Protein AF-A0A943PSU3-F1 (afdb_monomer)

Sequence (156 aa):
MKVTYNSSKNGYDVAYDESCTTSGSSSEIILQNKILGASNSNIVTTGEGLYSKTTSTGTTYYYKGAVENNYVKFADKVFRIVRINEDGTIRLITQDSVASQKFNSTSTTYNEMYYTNSEIKTAVENWYKTNITDKGFDGKVASGTIVQQMETEKVL

Mean predicted aligned error: 11.46 Å

Solvent-accessible surface area (backbone atoms only — not comparable to full-atom values): 10147 Å² total; per-residue (Å²): 118,61,91,66,89,54,90,88,67,91,60,89,72,88,61,90,50,95,81,79,88,67,93,87,69,67,79,77,57,55,60,57,48,62,67,35,32,78,94,48,66,48,58,47,94,69,87,61,36,34,33,75,53,74,58,99,85,38,49,31,35,38,64,39,72,92,61,84,87,44,68,48,79,55,79,93,37,69,27,37,58,51,34,35,43,58,87,66,52,71,46,70,47,60,87,69,82,62,60,92,65,57,60,48,98,67,75,91,50,77,69,47,72,37,60,94,62,22,66,30,42,64,45,43,51,51,43,44,39,64,48,32,48,77,67,69,42,54,93,79,49,81,91,67,72,99,64,77,83,81,72,78,85,76,82,127

pLDDT: mean 72.06, std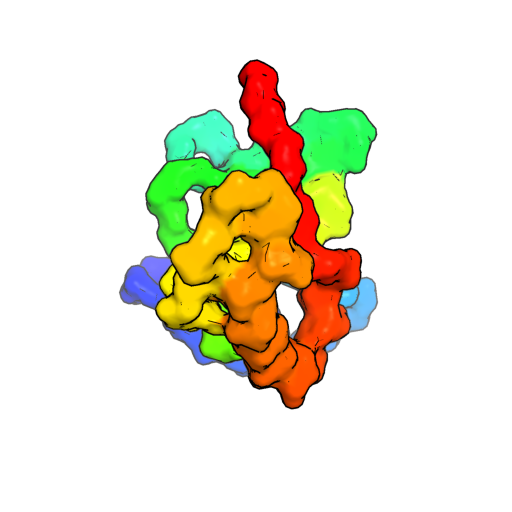 23.76, range [22.2, 97.19]

Structure (mmCIF, N/CA/C/O backbone):
data_AF-A0A943PSU3-F1
#
_entry.id   AF-A0A943PSU3-F1
#
loop_
_atom_site.group_PDB
_atom_site.id
_atom_site.type_symbol
_atom_site.label_atom_id
_atom_site.label_alt_id
_atom_site.label_comp_id
_atom_site.label_asym_id
_atom_site.label_entity_id
_atom_site.label_seq_id
_atom_site.pdbx_PDB_ins_code
_atom_site.Cartn_x
_atom_site.Cartn_y
_atom_site.Cartn_z
_atom_site.occupancy
_atom_site.B_iso_or_equiv
_atom_site.auth_seq_id
_atom_site.auth_comp_id
_atom_site.auth_asym_id
_atom_site.auth_atom_id
_atom_site.pdbx_PDB_model_num
ATOM 1 N N . MET A 1 1 ? -16.614 -5.943 -3.615 1.00 29.09 1 MET A N 1
ATOM 2 C CA . MET A 1 1 ? -15.591 -6.874 -3.077 1.00 29.09 1 MET A CA 1
ATOM 3 C C . MET A 1 1 ? -15.694 -6.948 -1.557 1.00 29.09 1 MET A C 1
ATOM 5 O O . MET A 1 1 ? -15.270 -6.022 -0.868 1.00 29.09 1 MET A O 1
ATOM 9 N N . LYS A 1 2 ? -16.268 -8.027 -1.008 1.00 22.20 2 LYS A N 1
ATOM 10 C CA . LYS A 1 2 ? -16.329 -8.246 0.442 1.00 22.20 2 LYS A CA 1
ATOM 11 C C . LYS A 1 2 ? -15.559 -9.524 0.810 1.00 22.20 2 LYS A C 1
ATOM 13 O O . LYS A 1 2 ? -16.078 -10.616 0.703 1.00 22.20 2 LYS A O 1
ATOM 18 N N . VAL A 1 3 ? -14.319 -9.360 1.277 1.00 28.83 3 VAL A N 1
ATOM 19 C CA . VAL A 1 3 ? -13.571 -10.387 2.029 1.00 28.83 3 VAL A CA 1
ATOM 20 C C . VAL A 1 3 ? -14.294 -10.678 3.351 1.00 28.83 3 VAL A C 1
ATOM 22 O O . VAL A 1 3 ? -14.550 -9.729 4.100 1.00 28.83 3 VAL A O 1
ATOM 25 N N . THR A 1 4 ? -14.615 -11.940 3.629 1.00 26.59 4 THR A N 1
ATOM 26 C CA . THR A 1 4 ? -15.180 -12.392 4.911 1.00 26.59 4 THR A CA 1
ATOM 27 C C . THR A 1 4 ? -14.200 -13.366 5.558 1.00 26.59 4 THR A C 1
ATOM 29 O O . THR A 1 4 ? -13.703 -14.271 4.895 1.00 26.59 4 THR A O 1
ATOM 32 N N . TYR A 1 5 ? -13.901 -13.158 6.841 1.00 31.33 5 TYR A N 1
ATOM 33 C CA . TYR A 1 5 ? -13.038 -14.028 7.640 1.00 31.33 5 TYR A CA 1
ATOM 34 C C . TYR A 1 5 ? -13.818 -15.268 8.090 1.00 31.33 5 TYR A C 1
ATOM 36 O O . TYR A 1 5 ? -14.899 -15.134 8.664 1.00 31.33 5 TYR A O 1
ATOM 44 N N . ASN A 1 6 ? -13.279 -16.463 7.837 1.00 34.19 6 ASN A N 1
ATOM 45 C CA . ASN A 1 6 ? -13.841 -17.715 8.333 1.00 34.19 6 ASN A CA 1
ATOM 46 C C . ASN A 1 6 ? -12.928 -18.286 9.428 1.00 34.19 6 ASN A C 1
ATOM 48 O O . ASN A 1 6 ? -11.878 -18.858 9.144 1.00 34.19 6 ASN A O 1
ATOM 52 N N . SER A 1 7 ? -13.347 -18.136 10.684 1.00 33.56 7 SER A N 1
ATOM 53 C CA . SER A 1 7 ? -12.604 -18.552 11.883 1.00 33.56 7 SER A CA 1
ATOM 54 C C . SER A 1 7 ? -12.427 -20.068 12.029 1.00 33.56 7 SER A C 1
ATOM 56 O O . SER A 1 7 ? -11.707 -20.509 12.917 1.00 33.56 7 SER A O 1
ATOM 58 N N . SER A 1 8 ? -13.072 -20.879 11.184 1.00 33.81 8 SER A N 1
ATOM 59 C CA . SER A 1 8 ? -13.144 -22.335 11.362 1.00 33.81 8 SER A CA 1
ATOM 60 C C . SER A 1 8 ? -12.072 -23.150 10.621 1.00 33.81 8 SER A C 1
ATOM 62 O O . SER A 1 8 ? -12.047 -24.369 10.785 1.00 33.81 8 SER A O 1
ATOM 64 N N . LYS A 1 9 ? -11.189 -22.532 9.813 1.00 33.41 9 LYS A N 1
ATOM 65 C CA . LYS A 1 9 ? -10.264 -23.281 8.928 1.00 33.41 9 LYS A CA 1
ATOM 66 C C . LYS A 1 9 ? -8.798 -22.828 8.863 1.00 33.41 9 LYS A C 1
ATOM 68 O O . LYS A 1 9 ? -8.056 -23.427 8.093 1.00 33.41 9 LYS A O 1
ATOM 73 N N . ASN A 1 10 ? -8.349 -21.833 9.636 1.00 32.75 10 ASN A N 1
ATOM 74 C CA . ASN A 1 10 ? -6.966 -21.314 9.554 1.00 32.75 10 ASN A CA 1
ATOM 75 C C . ASN A 1 10 ? -6.493 -21.060 8.095 1.00 32.75 10 ASN A C 1
ATOM 77 O O . ASN A 1 10 ? -5.390 -21.441 7.712 1.00 32.75 10 ASN A O 1
ATOM 81 N N . GLY A 1 11 ? -7.343 -20.441 7.262 1.00 31.36 11 GLY A N 1
ATOM 82 C CA . GLY A 1 11 ? -7.055 -20.130 5.854 1.00 31.36 11 GLY A CA 1
ATOM 83 C C . GLY A 1 11 ? -8.080 -19.167 5.233 1.00 31.36 11 GLY A C 1
ATOM 84 O O . GLY A 1 11 ? -9.196 -19.040 5.740 1.00 31.36 11 GLY A O 1
ATOM 85 N N . TYR A 1 12 ? -7.699 -18.464 4.158 1.00 31.42 12 TYR A N 1
ATOM 86 C CA . TYR A 1 12 ? -8.545 -17.490 3.446 1.00 31.42 12 TYR A CA 1
ATOM 87 C C . TYR A 1 12 ? -9.238 -18.130 2.222 1.00 31.42 12 TYR A C 1
ATOM 89 O O . TYR A 1 12 ? -8.555 -18.467 1.259 1.00 31.42 12 TYR A O 1
ATOM 97 N N . ASP A 1 13 ? -10.576 -18.226 2.213 1.00 27.56 13 ASP A N 1
ATOM 98 C CA . ASP A 1 13 ? -11.378 -18.496 1.001 1.00 27.56 13 ASP A CA 1
ATOM 99 C C . ASP A 1 13 ? -11.826 -17.166 0.349 1.00 27.56 13 ASP A C 1
ATOM 101 O O . ASP A 1 13 ? -12.208 -16.216 1.038 1.00 27.56 13 ASP A O 1
ATOM 105 N N . VAL A 1 14 ? -11.790 -17.076 -0.988 1.00 32.06 14 VAL A N 1
ATOM 106 C CA . VAL A 1 14 ? -12.163 -15.876 -1.767 1.00 32.06 14 VAL A CA 1
ATOM 107 C C . VAL A 1 14 ? -13.551 -16.058 -2.387 1.00 32.06 14 VAL A C 1
ATOM 109 O O . VAL A 1 14 ? -13.736 -16.953 -3.204 1.00 32.06 14 VAL A O 1
ATOM 112 N N . ALA A 1 15 ? -14.498 -15.165 -2.083 1.00 27.59 15 ALA A N 1
ATOM 113 C CA . ALA A 1 15 ? -15.751 -15.029 -2.832 1.00 27.59 15 ALA A CA 1
ATOM 114 C C . ALA A 1 15 ? -15.838 -13.637 -3.484 1.00 27.59 15 ALA A C 1
ATOM 116 O O . ALA A 1 15 ? -15.695 -12.609 -2.814 1.00 27.59 15 ALA A O 1
ATOM 117 N N . TYR A 1 16 ? -16.058 -13.606 -4.801 1.00 30.52 16 TYR A N 1
ATOM 118 C CA . TYR A 1 16 ? -16.555 -12.425 -5.509 1.00 30.52 16 TYR A CA 1
ATOM 119 C C . TYR A 1 16 ? -18.036 -12.250 -5.144 1.00 30.52 16 TYR A C 1
ATOM 121 O O . TYR A 1 16 ? -18.799 -13.205 -5.241 1.00 30.52 16 TYR A O 1
ATOM 129 N N . ASP A 1 17 ? -18.443 -11.048 -4.738 1.00 31.59 17 ASP A N 1
ATOM 130 C CA . ASP A 1 17 ? -19.859 -10.675 -4.673 1.00 31.59 17 ASP A CA 1
ATOM 131 C C . ASP A 1 17 ? -20.031 -9.363 -5.442 1.00 31.59 17 ASP A C 1
ATOM 133 O O . ASP A 1 17 ? -19.502 -8.315 -5.042 1.00 31.59 17 ASP A O 1
ATOM 137 N N . GLU A 1 18 ? -20.702 -9.472 -6.588 1.00 35.84 18 GLU A N 1
ATOM 138 C CA . GLU A 1 18 ? -21.123 -8.372 -7.460 1.00 35.84 18 GLU A CA 1
ATOM 139 C C . GLU A 1 18 ? -22.438 -7.714 -6.996 1.00 35.84 18 GLU A C 1
ATOM 141 O O . GLU A 1 18 ? -22.942 -6.821 -7.668 1.00 35.84 18 GLU A O 1
ATOM 146 N N . SER A 1 19 ? -22.986 -8.059 -5.827 1.00 33.16 19 SER A N 1
ATOM 147 C CA . SER A 1 19 ? -24.293 -7.563 -5.380 1.00 33.16 19 SER A CA 1
ATOM 148 C C . SER A 1 19 ? -24.290 -6.964 -3.967 1.00 33.16 19 SER A C 1
ATOM 150 O O . SER A 1 19 ? -24.849 -7.505 -3.022 1.00 33.16 19 SER A O 1
ATOM 152 N N . CYS A 1 20 ? -23.734 -5.758 -3.810 1.00 30.03 20 CYS A N 1
ATOM 153 C CA . CYS A 1 20 ? -24.181 -4.882 -2.719 1.00 30.03 20 CYS A CA 1
ATOM 154 C C . CYS A 1 20 ? -24.051 -3.402 -3.089 1.00 30.03 20 CYS A C 1
ATOM 156 O O . CYS A 1 20 ? -23.122 -2.701 -2.690 1.00 30.03 20 CYS A O 1
ATOM 158 N N . THR A 1 21 ? -25.012 -2.926 -3.877 1.00 37.34 21 THR A N 1
ATOM 159 C CA . THR A 1 21 ? -25.359 -1.510 -3.969 1.00 37.34 21 THR A CA 1
ATOM 160 C C . THR A 1 21 ? -26.247 -1.152 -2.779 1.00 37.34 21 THR A C 1
ATOM 162 O O . THR A 1 21 ? -27.467 -1.288 -2.846 1.00 37.34 21 THR A O 1
ATOM 165 N N . THR A 1 22 ? -25.658 -0.668 -1.688 1.00 30.83 22 THR A N 1
ATOM 166 C CA . THR A 1 22 ? -26.372 0.268 -0.812 1.00 30.83 22 THR A CA 1
ATOM 167 C C . THR A 1 22 ? -25.957 1.667 -1.226 1.00 30.83 22 THR A C 1
ATOM 169 O O . THR A 1 22 ? -24.804 2.066 -1.066 1.00 30.83 22 THR A O 1
ATOM 172 N N . SER A 1 23 ? -26.909 2.361 -1.835 1.00 36.03 23 SER A N 1
ATOM 173 C CA . SER A 1 23 ? -26.913 3.785 -2.154 1.00 36.03 23 SER A CA 1
ATOM 174 C C . SER A 1 23 ? -26.057 4.626 -1.193 1.00 36.03 23 SER A C 1
ATOM 176 O O . SER A 1 23 ? -26.422 4.791 -0.031 1.00 36.03 23 SER A O 1
ATOM 178 N N . GLY A 1 24 ? -24.947 5.187 -1.692 1.00 34.03 24 GLY A N 1
ATOM 179 C CA . GLY A 1 24 ? -24.354 6.402 -1.116 1.00 34.03 24 GLY A CA 1
ATOM 180 C C . GLY A 1 24 ? -22.984 6.335 -0.428 1.00 34.03 24 GLY A C 1
ATOM 181 O O . GLY A 1 24 ? -22.606 7.332 0.175 1.00 34.03 24 GLY A O 1
ATOM 182 N N . SER A 1 25 ? -22.193 5.256 -0.490 1.00 34.66 25 SER A N 1
ATOM 183 C CA . SER A 1 25 ? -20.807 5.304 0.026 1.00 34.66 25 SER A CA 1
ATOM 184 C C . SER A 1 25 ? -19.795 4.620 -0.883 1.00 34.66 25 SER A C 1
ATOM 186 O O . SER A 1 25 ? -19.954 3.461 -1.259 1.00 34.66 25 SER A O 1
ATOM 188 N N . SER A 1 26 ? -18.762 5.391 -1.241 1.00 41.53 26 SER A N 1
ATOM 189 C CA . SER A 1 26 ? -17.651 4.997 -2.106 1.00 41.53 26 SER A CA 1
ATOM 190 C C . SER A 1 26 ? -17.025 3.686 -1.636 1.00 41.53 26 SER A C 1
ATOM 192 O O . SER A 1 26 ? -16.745 3.488 -0.452 1.00 41.53 26 SER A O 1
ATOM 194 N N . SER A 1 27 ? -16.740 2.805 -2.593 1.00 44.09 27 SER A N 1
ATOM 195 C CA . SER A 1 27 ? -15.991 1.558 -2.402 1.00 44.09 27 SER A CA 1
ATOM 196 C C . SER A 1 27 ? -14.639 1.720 -1.677 1.00 44.09 27 SER A C 1
ATOM 198 O O . SER A 1 27 ? -14.099 0.726 -1.194 1.00 44.09 27 SER A O 1
ATOM 200 N N . GLU A 1 28 ? -14.108 2.946 -1.566 1.00 46.53 28 GLU A N 1
ATOM 201 C CA . GLU A 1 28 ? -12.856 3.278 -0.864 1.00 46.53 28 GLU A CA 1
ATOM 202 C C . GLU A 1 28 ? -12.925 3.101 0.659 1.00 46.53 28 GLU A C 1
ATOM 204 O O . GLU A 1 28 ? -11.931 2.732 1.277 1.00 46.53 28 GLU A O 1
ATOM 209 N N . ILE A 1 29 ? -14.099 3.259 1.273 1.00 53.31 29 ILE A N 1
ATOM 210 C CA . ILE A 1 29 ? -14.261 3.206 2.739 1.00 53.31 29 ILE A CA 1
ATOM 211 C C . ILE A 1 29 ? -14.332 1.753 3.264 1.00 53.31 29 ILE A C 1
ATOM 213 O O . ILE A 1 29 ? -14.185 1.485 4.458 1.00 53.31 29 ILE A O 1
ATOM 217 N N . ILE A 1 30 ? -14.498 0.764 2.379 1.00 68.81 30 ILE A N 1
ATOM 218 C CA . ILE A 1 30 ? -14.746 -0.630 2.780 1.00 68.81 30 ILE A CA 1
ATOM 219 C C . ILE A 1 30 ? -13.496 -1.288 3.375 1.00 68.81 30 ILE A C 1
ATOM 221 O O . ILE A 1 30 ? -13.607 -2.021 4.358 1.00 68.81 30 ILE A O 1
ATOM 225 N N . LEU A 1 31 ? -12.315 -1.073 2.788 1.00 77.94 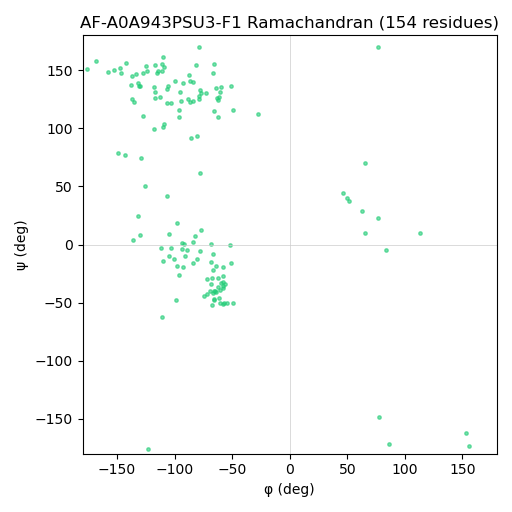31 LEU A N 1
ATOM 226 C CA . LEU A 1 31 ? -11.103 -1.759 3.245 1.00 77.94 31 LEU A CA 1
ATOM 227 C C . LEU A 1 31 ? -10.599 -1.182 4.571 1.00 77.94 31 LEU A C 1
ATOM 229 O O . LEU A 1 31 ? -10.316 -1.951 5.486 1.00 77.94 31 LEU A O 1
ATOM 233 N N . GLN A 1 32 ? -10.571 0.146 4.708 1.00 81.25 32 GLN A N 1
ATOM 234 C CA . GLN A 1 32 ? -10.205 0.803 5.964 1.00 81.25 32 GLN A CA 1
ATOM 235 C C . GLN A 1 32 ? -11.124 0.357 7.110 1.00 81.25 32 GLN A C 1
ATOM 237 O O . GLN A 1 32 ? -10.632 -0.139 8.120 1.00 81.25 32 GLN A O 1
ATOM 242 N N . ASN A 1 33 ? -12.449 0.417 6.931 1.00 82.31 33 ASN A N 1
ATOM 243 C CA . ASN A 1 33 ? -13.402 -0.005 7.965 1.00 82.31 33 ASN A CA 1
ATOM 244 C C . ASN A 1 33 ? -13.242 -1.478 8.358 1.00 82.31 33 ASN A C 1
ATOM 246 O O . ASN A 1 33 ? -13.450 -1.841 9.513 1.00 82.31 33 ASN A O 1
ATOM 250 N N . LYS A 1 34 ? -12.859 -2.342 7.413 1.00 85.38 34 LYS A N 1
ATOM 251 C CA . LYS A 1 34 ? -12.563 -3.748 7.709 1.00 85.38 34 LYS A CA 1
ATOM 252 C C . LYS A 1 34 ? -11.292 -3.930 8.521 1.00 85.38 34 LYS A C 1
ATOM 254 O O . LYS A 1 34 ? -11.278 -4.775 9.409 1.00 85.38 34 LYS A O 1
ATOM 259 N N . ILE A 1 35 ? -10.250 -3.161 8.216 1.00 89.69 35 ILE A N 1
ATOM 260 C CA . ILE A 1 35 ? -8.987 -3.200 8.956 1.00 89.69 35 ILE A CA 1
ATOM 261 C C . ILE A 1 35 ? -9.208 -2.706 10.388 1.00 89.69 35 ILE A C 1
ATOM 263 O O . ILE A 1 35 ? -8.809 -3.384 11.332 1.00 89.69 35 ILE A O 1
ATOM 267 N N . LEU A 1 36 ? -9.889 -1.567 10.554 1.00 91.06 36 LEU A N 1
ATOM 268 C CA . LEU A 1 36 ? -10.137 -0.957 11.863 1.00 91.06 36 LEU A CA 1
ATOM 269 C C . LEU A 1 36 ? -11.163 -1.736 12.702 1.00 91.06 36 LEU A C 1
ATOM 271 O O . LEU A 1 36 ? -11.082 -1.740 13.929 1.00 91.06 36 LEU A O 1
ATOM 275 N N . GLY A 1 37 ? -12.107 -2.418 12.052 1.00 88.88 37 GLY A N 1
ATOM 276 C CA . GLY A 1 37 ? -13.242 -3.044 12.720 1.00 88.88 37 GLY A CA 1
ATOM 277 C C . GLY A 1 37 ? -14.317 -2.027 13.110 1.00 88.88 37 GLY A C 1
ATOM 278 O O . GLY A 1 37 ? -14.132 -0.810 13.020 1.00 88.88 37 GLY A O 1
ATOM 279 N N . ALA A 1 38 ? -15.479 -2.527 13.532 1.00 86.25 38 ALA A N 1
ATOM 280 C CA . ALA A 1 38 ? -16.572 -1.667 13.974 1.00 86.25 38 ALA A CA 1
ATOM 281 C C . ALA A 1 38 ? -16.121 -0.850 15.193 1.00 86.25 38 ALA A C 1
ATOM 283 O O . ALA A 1 38 ? -15.617 -1.412 16.162 1.00 86.25 38 ALA A O 1
ATOM 284 N N . SER A 1 39 ? -16.279 0.474 15.132 1.00 87.88 39 SER A N 1
ATOM 285 C CA . SER A 1 39 ? -15.836 1.388 16.195 1.00 87.88 39 SER A CA 1
ATOM 286 C C . SER A 1 39 ? -14.371 1.181 16.610 1.00 87.88 39 SER A C 1
ATOM 288 O O . SER A 1 39 ? -14.043 1.295 17.789 1.00 87.88 39 SER A O 1
ATOM 290 N N . ASN A 1 40 ? -13.492 0.879 15.646 1.00 91.62 40 ASN A N 1
ATOM 291 C CA . ASN A 1 40 ? -12.060 0.657 15.863 1.00 91.62 40 ASN A CA 1
ATOM 292 C C . ASN A 1 40 ? -11.725 -0.546 16.769 1.00 91.62 40 ASN A C 1
ATOM 294 O O . ASN A 1 40 ? -10.687 -0.558 17.431 1.00 91.62 40 ASN A O 1
ATOM 298 N N . SER A 1 41 ? -12.586 -1.567 16.794 1.00 93.75 41 SER A N 1
ATOM 299 C CA . SER A 1 41 ? -12.449 -2.748 17.658 1.00 93.75 41 SER A CA 1
ATOM 300 C C . SER A 1 41 ? -11.152 -3.543 17.484 1.00 93.75 41 SER A C 1
ATOM 302 O O . SER A 1 41 ? -10.809 -4.327 18.363 1.00 93.75 41 SER A O 1
ATOM 304 N N . ASN A 1 42 ? -10.448 -3.391 16.359 1.00 93.81 42 ASN A N 1
ATOM 305 C CA . ASN A 1 42 ? -9.230 -4.152 16.075 1.00 93.81 42 ASN A CA 1
ATOM 306 C C . ASN A 1 42 ? -7.953 -3.468 16.590 1.00 93.81 42 ASN A C 1
ATOM 308 O O . ASN A 1 42 ? -6.871 -4.039 16.454 1.00 93.81 42 ASN A O 1
ATOM 312 N N . ILE A 1 43 ? -8.052 -2.253 17.144 1.00 95.56 43 ILE A N 1
ATOM 313 C CA . ILE A 1 43 ? -6.895 -1.531 17.680 1.00 95.56 43 ILE A CA 1
ATOM 314 C C . ILE A 1 43 ? -6.504 -2.112 19.038 1.00 95.56 43 ILE A C 1
ATOM 316 O O . ILE A 1 43 ? -7.329 -2.232 19.942 1.00 95.56 43 ILE A O 1
ATOM 320 N N . VAL A 1 44 ? -5.220 -2.415 19.197 1.00 96.19 44 VAL A N 1
ATOM 321 C CA . VAL A 1 44 ? -4.628 -2.910 20.439 1.00 96.19 44 VAL A CA 1
ATOM 322 C C . VAL A 1 44 ? -3.708 -1.859 21.058 1.00 96.19 44 VAL A C 1
ATOM 324 O O . VAL A 1 44 ? -3.167 -0.989 20.376 1.00 96.19 44 VAL A O 1
ATOM 327 N N . THR A 1 45 ? -3.510 -1.940 22.373 1.00 96.81 45 THR A N 1
ATOM 328 C CA . THR A 1 45 ? -2.575 -1.075 23.118 1.00 96.81 45 THR A CA 1
ATOM 329 C C . THR A 1 45 ? -1.348 -1.832 23.625 1.00 96.81 45 THR A C 1
ATOM 331 O O . THR A 1 45 ? -0.338 -1.218 23.968 1.00 96.81 45 THR A O 1
ATOM 334 N N . THR A 1 46 ? -1.378 -3.165 23.616 1.00 96.31 46 THR A N 1
ATOM 335 C CA . THR A 1 46 ? -0.300 -4.049 24.078 1.00 96.31 46 THR A CA 1
ATOM 336 C C . THR A 1 46 ? -0.182 -5.276 23.171 1.00 96.31 46 THR A C 1
ATOM 338 O O . THR A 1 46 ? -1.139 -5.652 22.498 1.00 96.31 46 THR A O 1
ATOM 341 N N . GLY A 1 47 ? 1.002 -5.894 23.148 1.00 95.69 47 GLY A N 1
ATOM 342 C CA . GLY A 1 47 ? 1.261 -7.089 22.343 1.00 95.69 47 GLY A CA 1
ATOM 343 C C . GLY A 1 47 ? 1.471 -6.818 20.850 1.00 95.69 47 GLY A C 1
ATOM 344 O O . GLY A 1 47 ? 2.040 -5.798 20.454 1.00 95.69 47 GLY A O 1
ATOM 345 N N . GLU A 1 48 ? 1.073 -7.787 20.033 1.00 93.50 48 GLU A N 1
ATOM 346 C CA . GLU A 1 48 ? 1.132 -7.729 18.573 1.00 93.50 48 GLU A CA 1
ATOM 347 C C . GLU A 1 48 ? -0.252 -7.379 18.021 1.00 93.50 48 GLU A C 1
ATOM 349 O O . GLU A 1 48 ? -1.265 -7.852 18.533 1.00 93.50 48 GLU A O 1
ATOM 354 N N . GLY A 1 49 ? -0.318 -6.548 16.982 1.00 93.94 49 GLY A N 1
ATOM 355 C CA . GLY A 1 49 ? -1.594 -6.157 16.389 1.00 93.94 49 GLY A CA 1
ATOM 356 C C . GLY A 1 49 ? -1.570 -4.795 15.712 1.00 93.94 49 GLY A C 1
ATOM 357 O O . GLY A 1 49 ? -0.513 -4.267 15.361 1.00 93.94 49 GLY A O 1
ATOM 358 N N . LEU A 1 50 ? -2.766 -4.248 15.497 1.00 95.94 50 LEU A N 1
ATOM 359 C CA . LEU A 1 50 ? -2.980 -2.945 14.880 1.00 95.94 50 LEU A CA 1
ATOM 360 C C . LEU A 1 50 ? -2.928 -1.843 15.942 1.00 95.94 50 LEU A C 1
ATOM 362 O O . LEU A 1 50 ? -3.712 -1.841 16.882 1.00 95.94 50 LEU A O 1
ATOM 366 N N . TYR A 1 51 ? -2.039 -0.880 15.764 1.00 97.19 51 TYR A N 1
ATOM 367 C CA . TYR A 1 51 ? -1.885 0.283 16.629 1.00 97.19 51 TYR A CA 1
ATOM 368 C C . TYR A 1 51 ? -2.349 1.548 15.915 1.00 97.19 51 TYR A C 1
ATOM 370 O O . TYR A 1 51 ? -2.395 1.594 14.686 1.00 97.19 51 TYR A O 1
ATOM 378 N N . SER A 1 52 ? -2.627 2.599 16.687 1.00 97.00 52 SER A N 1
ATOM 379 C CA . SER A 1 52 ? -2.897 3.940 16.166 1.00 97.00 52 SER A CA 1
ATOM 380 C C . SER A 1 52 ? -1.963 4.987 16.759 1.00 97.00 52 SER A C 1
ATOM 382 O O . SER A 1 52 ? -1.564 4.893 17.920 1.00 97.00 52 SER A O 1
ATOM 384 N N . LYS A 1 53 ? -1.666 6.029 15.983 1.00 96.06 53 LYS A N 1
ATOM 385 C CA . LYS A 1 53 ? -0.983 7.240 16.445 1.00 96.06 53 LYS A CA 1
ATOM 386 C C . LYS A 1 53 ? -1.691 8.470 15.889 1.00 96.06 53 LYS A C 1
ATOM 388 O O . LYS A 1 53 ? -1.796 8.622 14.673 1.00 96.06 53 LYS A O 1
ATOM 393 N N . THR A 1 54 ? -2.135 9.343 16.786 1.00 94.94 54 THR A N 1
ATOM 394 C CA . THR A 1 54 ? -2.846 10.582 16.451 1.00 94.94 54 THR A CA 1
ATOM 395 C C . THR A 1 54 ? -1.939 11.790 16.654 1.00 94.94 54 THR A C 1
ATOM 397 O O . THR A 1 54 ? -1.228 11.883 17.654 1.00 94.94 54 THR A O 1
ATOM 400 N N . THR A 1 55 ? -1.970 12.713 15.700 1.00 88.88 55 THR A N 1
ATOM 401 C CA . THR A 1 55 ? -1.312 14.023 15.751 1.00 88.88 55 THR A CA 1
ATOM 402 C C . THR A 1 55 ? -2.355 15.127 15.554 1.00 88.88 55 THR A C 1
ATOM 404 O O . THR A 1 55 ? -3.551 14.856 15.442 1.00 88.88 55 THR A O 1
ATOM 407 N N . SER A 1 56 ? -1.920 16.387 15.484 1.00 90.94 56 SER A N 1
ATOM 408 C CA . SER A 1 56 ? -2.799 17.516 15.155 1.00 90.94 56 SER A CA 1
ATOM 409 C C . SER A 1 56 ? -3.387 17.454 13.741 1.00 90.94 56 SER A C 1
ATOM 411 O O . SER A 1 56 ? -4.371 18.137 13.472 1.00 90.94 56 SER A O 1
ATOM 413 N N . THR A 1 57 ? -2.800 16.664 12.837 1.00 87.12 57 THR A N 1
ATOM 414 C CA . THR A 1 57 ? -3.180 16.611 11.417 1.00 87.12 57 THR A CA 1
ATOM 415 C C . THR A 1 57 ? -3.972 15.363 11.041 1.00 87.12 57 THR A C 1
ATOM 417 O O . THR A 1 57 ? -4.484 15.294 9.929 1.00 87.12 57 THR A O 1
ATOM 420 N N . GLY A 1 58 ? -4.081 14.373 11.931 1.00 90.62 58 GLY A N 1
ATOM 421 C CA . GLY A 1 58 ? -4.829 13.150 11.654 1.00 90.62 58 GLY A CA 1
ATOM 422 C C . GLY A 1 58 ? -4.382 11.952 12.484 1.00 90.62 58 GLY A C 1
ATOM 423 O O . GLY A 1 58 ? -3.569 12.064 13.402 1.00 90.62 58 GLY A O 1
ATOM 424 N N . THR A 1 59 ? -4.941 10.787 12.157 1.00 93.44 59 THR A N 1
ATOM 425 C CA . THR A 1 59 ? -4.591 9.512 12.795 1.00 93.44 59 THR A CA 1
ATOM 426 C C . THR A 1 59 ? -4.020 8.548 11.772 1.00 93.44 59 THR A C 1
ATOM 428 O O . THR A 1 59 ? -4.566 8.379 10.688 1.00 93.44 59 THR A O 1
ATOM 431 N N . THR A 1 60 ? -2.933 7.890 12.150 1.00 91.62 60 THR A N 1
ATOM 432 C CA . THR A 1 60 ? -2.310 6.806 11.389 1.00 91.62 60 THR A CA 1
ATOM 433 C C . THR A 1 60 ? -2.520 5.493 12.104 1.00 91.62 60 THR A C 1
ATOM 435 O O . THR A 1 60 ? -2.613 5.462 13.334 1.00 91.62 60 THR A O 1
ATOM 438 N N . TYR A 1 61 ? -2.539 4.407 11.339 1.00 94.31 61 TYR A N 1
ATOM 439 C CA . TYR A 1 61 ? -2.670 3.059 11.878 1.00 94.31 61 TYR A CA 1
ATOM 440 C C . TYR A 1 61 ? -1.590 2.163 11.293 1.00 94.31 61 TYR A C 1
ATOM 442 O O . TYR A 1 61 ? -1.331 2.232 10.094 1.00 94.31 61 TYR A O 1
ATOM 450 N N . TYR A 1 62 ? -0.947 1.341 12.115 1.00 94.25 62 TYR A N 1
ATOM 451 C CA . TYR A 1 62 ? 0.179 0.505 11.696 1.00 94.25 62 TYR A CA 1
ATOM 452 C C . TYR A 1 62 ? 0.196 -0.821 12.454 1.00 94.25 62 TYR A C 1
ATOM 454 O O . TYR A 1 62 ? -0.206 -0.891 13.615 1.00 94.25 62 TYR A O 1
ATOM 462 N N . TYR A 1 63 ? 0.663 -1.877 11.793 1.00 92.31 63 TYR A N 1
ATOM 463 C CA . TYR A 1 63 ? 0.812 -3.191 12.416 1.00 92.31 63 TYR A CA 1
ATOM 464 C C . TYR A 1 63 ? 2.163 -3.319 13.125 1.00 92.31 63 TYR A C 1
ATOM 466 O O . TYR A 1 63 ? 3.188 -2.863 12.617 1.00 92.31 63 TYR A O 1
ATOM 474 N N . LYS A 1 64 ? 2.170 -3.969 14.291 1.00 91.81 64 LYS A N 1
ATOM 475 C CA . LYS A 1 64 ? 3.368 -4.266 15.086 1.00 91.81 64 LYS A CA 1
ATOM 476 C C . LYS A 1 64 ? 3.381 -5.742 15.484 1.00 91.81 64 LYS A C 1
ATOM 478 O O . LYS A 1 64 ? 2.367 -6.249 15.951 1.00 91.81 64 LYS A O 1
ATOM 483 N N . GLY A 1 65 ? 4.539 -6.393 15.363 1.00 90.12 65 GLY A N 1
ATOM 484 C CA . GLY A 1 65 ? 4.716 -7.814 15.688 1.00 90.12 65 GLY A CA 1
ATOM 485 C C . GLY A 1 65 ? 4.373 -8.758 14.531 1.00 90.12 65 GLY A C 1
ATOM 486 O O . GLY A 1 65 ? 4.152 -8.315 13.400 1.00 90.12 65 GLY A O 1
ATOM 487 N N . ALA A 1 66 ? 4.351 -10.061 14.810 1.00 88.12 66 ALA A N 1
ATOM 488 C CA . ALA A 1 66 ? 4.066 -11.133 13.858 1.00 88.12 66 ALA A CA 1
ATOM 489 C C . ALA A 1 66 ? 2.558 -11.278 13.577 1.00 88.12 66 ALA A C 1
ATOM 491 O O . ALA A 1 66 ? 1.938 -12.305 13.830 1.00 88.12 66 ALA A O 1
ATOM 492 N N . VAL A 1 67 ? 1.950 -10.226 13.029 1.00 87.56 67 VAL A N 1
ATOM 493 C CA . VAL A 1 67 ? 0.517 -10.214 12.720 1.00 87.56 67 VAL A CA 1
ATOM 494 C C . VAL A 1 67 ? 0.236 -10.987 11.429 1.00 87.56 67 VAL A C 1
ATOM 496 O O . VAL A 1 67 ? 0.803 -10.683 10.383 1.00 87.56 67 VAL A O 1
ATOM 499 N N . GLU A 1 68 ? -0.666 -11.968 11.489 1.00 82.00 68 GLU A N 1
ATOM 500 C CA . GLU A 1 68 ? -0.986 -12.854 10.356 1.00 82.00 68 GLU A CA 1
ATOM 501 C C . GLU A 1 68 ? -2.279 -12.479 9.610 1.00 82.00 68 GLU A C 1
ATOM 503 O O . GLU A 1 68 ? -2.544 -12.977 8.513 1.00 82.00 68 GLU A O 1
ATOM 508 N N . ASN A 1 69 ? -3.097 -11.589 10.175 1.00 81.12 69 ASN A N 1
ATOM 509 C CA . ASN A 1 69 ? -4.389 -11.190 9.609 1.00 81.12 69 ASN A CA 1
ATOM 510 C C . ASN A 1 69 ? -4.345 -9.877 8.801 1.00 81.12 69 ASN A C 1
ATOM 512 O O . ASN A 1 69 ? -5.381 -9.261 8.560 1.00 81.12 69 ASN A O 1
ATOM 516 N N . ASN A 1 70 ? -3.158 -9.442 8.366 1.00 87.81 70 ASN A N 1
ATOM 517 C CA . ASN A 1 70 ? -2.929 -8.162 7.692 1.00 87.81 70 ASN A CA 1
ATOM 518 C C . ASN A 1 70 ? -2.671 -8.301 6.181 1.00 87.81 70 ASN A C 1
ATOM 520 O O . ASN A 1 70 ? -1.800 -7.622 5.642 1.00 87.81 70 ASN A O 1
ATOM 524 N N . TYR A 1 71 ? -3.412 -9.161 5.479 1.00 86.88 71 TYR A N 1
ATOM 525 C CA . TYR A 1 71 ? -3.226 -9.380 4.041 1.00 86.88 71 TYR A CA 1
ATOM 526 C C . TYR A 1 71 ? -4.427 -8.933 3.213 1.00 86.88 71 TYR A C 1
ATOM 528 O O . TYR A 1 71 ? -5.580 -9.027 3.633 1.00 86.88 71 TYR A O 1
ATOM 536 N N . VAL A 1 72 ? -4.149 -8.496 1.988 1.00 83.88 72 VAL A N 1
ATOM 537 C CA . VAL A 1 72 ? -5.148 -8.165 0.973 1.00 83.88 72 VAL A CA 1
ATOM 538 C C . VAL A 1 72 ? -4.712 -8.716 -0.380 1.00 83.88 72 VAL A C 1
ATOM 540 O O . VAL A 1 72 ? -3.524 -8.741 -0.701 1.00 83.88 72 VAL A O 1
ATOM 543 N N . LYS A 1 73 ? -5.679 -9.148 -1.193 1.00 82.00 73 LYS A N 1
ATOM 544 C CA . LYS A 1 73 ? -5.448 -9.451 -2.606 1.00 82.00 73 LYS A CA 1
ATOM 545 C C . LYS A 1 73 ? -5.804 -8.225 -3.446 1.00 82.00 73 LYS A C 1
ATOM 547 O O . LYS A 1 73 ? -6.933 -7.749 -3.378 1.00 82.00 73 LYS A O 1
ATOM 552 N N . PHE A 1 74 ? -4.859 -7.737 -4.237 1.00 81.69 74 PHE A N 1
ATOM 553 C CA . PHE A 1 74 ? -5.022 -6.609 -5.153 1.00 81.69 74 PHE A CA 1
ATOM 554 C C . PHE A 1 74 ? -4.325 -6.941 -6.474 1.00 81.69 74 PHE A C 1
ATOM 556 O O . PHE A 1 74 ? -3.242 -7.517 -6.461 1.00 81.69 74 PHE A O 1
ATOM 563 N N . ALA A 1 75 ? -4.947 -6.636 -7.615 1.00 83.88 75 ALA A N 1
ATOM 564 C CA . ALA A 1 75 ? -4.383 -6.926 -8.939 1.00 83.88 75 ALA A CA 1
ATOM 565 C C . ALA A 1 75 ? -3.881 -8.381 -9.128 1.00 83.88 75 ALA A C 1
ATOM 567 O O . ALA A 1 75 ? -2.836 -8.638 -9.729 1.00 83.88 75 ALA A O 1
ATOM 568 N N . ASP A 1 76 ? -4.640 -9.340 -8.588 1.00 83.38 76 ASP A N 1
ATOM 569 C CA . ASP A 1 76 ? -4.329 -10.777 -8.535 1.00 83.38 76 ASP A CA 1
ATOM 570 C C . ASP A 1 76 ? -3.116 -11.185 -7.695 1.00 83.38 76 ASP A C 1
ATOM 572 O O . ASP A 1 76 ? -2.731 -12.353 -7.706 1.00 83.38 76 ASP A O 1
ATOM 576 N N . LYS A 1 77 ? -2.551 -10.264 -6.917 1.00 81.25 77 LYS A N 1
ATOM 577 C CA . LYS A 1 77 ? -1.391 -10.508 -6.059 1.00 81.25 77 LYS A CA 1
ATOM 578 C C . LYS A 1 77 ? -1.733 -10.310 -4.597 1.00 81.25 77 LYS A C 1
ATOM 580 O O . LYS A 1 77 ? -2.659 -9.573 -4.261 1.00 81.25 77 LYS A O 1
ATOM 585 N N . VAL A 1 78 ? -0.984 -10.980 -3.732 1.00 83.50 78 VAL A N 1
ATOM 586 C CA . VAL A 1 78 ? -1.143 -10.870 -2.283 1.00 83.50 78 VAL A CA 1
ATOM 587 C C . VAL A 1 78 ? -0.162 -9.832 -1.751 1.00 83.50 78 VAL A C 1
ATOM 589 O O . VAL A 1 78 ? 1.029 -9.851 -2.063 1.00 83.50 78 VAL A O 1
ATOM 592 N N . PHE A 1 79 ? -0.677 -8.926 -0.928 1.00 84.19 79 PHE A N 1
ATOM 593 C CA . PHE A 1 79 ? 0.094 -7.898 -0.249 1.00 84.19 79 PHE A CA 1
ATOM 594 C C . PHE A 1 79 ? -0.191 -7.933 1.247 1.00 84.19 79 PHE A C 1
ATOM 596 O O . PHE A 1 79 ? -1.316 -8.204 1.668 1.00 84.19 79 PHE A O 1
ATOM 603 N N . ARG A 1 80 ? 0.817 -7.592 2.046 1.00 86.75 80 ARG A N 1
ATOM 604 C CA . ARG A 1 80 ? 0.663 -7.212 3.447 1.00 86.75 80 ARG A CA 1
ATOM 605 C C . ARG A 1 80 ? 0.305 -5.737 3.550 1.00 86.75 80 ARG A C 1
ATOM 607 O O . ARG A 1 80 ? 0.872 -4.895 2.854 1.00 86.75 80 ARG A O 1
ATOM 614 N N . ILE A 1 81 ? -0.600 -5.432 4.462 1.00 87.31 81 ILE A N 1
ATOM 615 C CA . ILE A 1 81 ? -0.962 -4.081 4.862 1.00 87.31 81 ILE A CA 1
ATOM 616 C C . ILE A 1 81 ? 0.053 -3.626 5.906 1.00 87.31 81 ILE A C 1
ATOM 618 O O . ILE A 1 81 ? 0.231 -4.272 6.939 1.00 87.31 81 ILE A O 1
ATOM 622 N N . VAL A 1 82 ? 0.717 -2.506 5.629 1.00 85.88 82 VAL A N 1
ATOM 623 C CA . VAL A 1 82 ? 1.730 -1.927 6.521 1.00 85.88 82 VAL A CA 1
ATOM 624 C C . VAL A 1 82 ? 1.128 -0.800 7.345 1.00 85.88 82 VAL A C 1
ATOM 626 O O . VAL A 1 82 ? 1.314 -0.746 8.561 1.00 85.88 82 VAL A O 1
ATOM 629 N N . ARG A 1 83 ? 0.404 0.106 6.678 1.00 86.69 83 ARG A N 1
ATOM 630 C CA . ARG A 1 83 ? -0.081 1.346 7.285 1.00 86.69 83 ARG A CA 1
ATOM 631 C C . ARG A 1 83 ? -1.350 1.852 6.613 1.00 86.69 83 ARG A C 1
ATOM 633 O O . ARG A 1 83 ? -1.521 1.691 5.408 1.00 86.69 83 ARG A O 1
ATOM 640 N N . ILE A 1 84 ? -2.178 2.531 7.394 1.00 87.19 84 ILE A N 1
ATOM 641 C CA . ILE A 1 84 ? -3.199 3.472 6.931 1.00 87.19 84 ILE A CA 1
ATOM 642 C C . ILE A 1 84 ? -2.680 4.876 7.280 1.00 87.19 84 ILE A C 1
ATOM 644 O O . ILE A 1 84 ? -2.340 5.140 8.440 1.00 87.19 84 ILE A O 1
ATOM 648 N N . ASN A 1 85 ? -2.537 5.739 6.275 1.00 82.88 85 ASN A N 1
ATOM 649 C CA . ASN A 1 85 ? -2.079 7.118 6.446 1.00 82.88 85 ASN A CA 1
ATOM 650 C C . ASN A 1 85 ? -3.217 8.020 6.950 1.00 82.88 85 ASN A C 1
ATOM 652 O O . ASN A 1 85 ? -4.383 7.627 6.963 1.00 82.88 85 ASN A O 1
ATOM 656 N N . GLU A 1 86 ? -2.863 9.241 7.345 1.00 84.88 86 GLU A N 1
ATOM 657 C CA . GLU A 1 86 ? -3.787 10.265 7.838 1.00 84.88 86 GLU A CA 1
ATOM 658 C C . GLU A 1 86 ? -4.911 10.585 6.840 1.00 84.88 86 GLU A C 1
ATOM 660 O O . GLU A 1 86 ? -6.037 10.856 7.246 1.00 84.88 86 GLU A O 1
ATOM 665 N N . ASP A 1 87 ? -4.611 10.519 5.542 1.00 78.31 87 ASP A N 1
ATOM 666 C CA . ASP A 1 87 ? -5.541 10.771 4.435 1.00 78.31 87 ASP A CA 1
ATOM 667 C C . ASP A 1 87 ? -6.401 9.549 4.053 1.00 78.31 87 ASP A C 1
ATOM 669 O O . ASP A 1 87 ? -7.185 9.605 3.109 1.00 78.31 87 ASP A O 1
ATOM 673 N N . GLY A 1 88 ? -6.258 8.433 4.774 1.00 79.56 88 GLY A N 1
ATOM 674 C CA . GLY A 1 88 ? -6.972 7.184 4.518 1.00 79.56 88 GLY A CA 1
ATOM 675 C C . GLY A 1 88 ? -6.343 6.285 3.451 1.00 79.56 88 GLY A C 1
ATOM 676 O O . GLY A 1 88 ? -6.798 5.151 3.284 1.00 79.56 88 GLY A O 1
ATOM 677 N N . THR A 1 89 ? -5.274 6.714 2.769 1.00 81.06 89 THR A N 1
ATOM 678 C CA . THR A 1 89 ? -4.546 5.846 1.832 1.00 81.06 89 THR A CA 1
ATOM 679 C C . THR A 1 89 ? -3.853 4.699 2.570 1.00 81.06 89 THR A C 1
ATOM 681 O O . THR A 1 89 ? -3.416 4.828 3.717 1.00 81.06 89 THR A O 1
ATOM 684 N N . ILE A 1 90 ? -3.742 3.545 1.909 1.00 84.00 90 ILE A N 1
ATOM 685 C CA . ILE A 1 90 ? -3.212 2.316 2.509 1.00 84.00 90 ILE A CA 1
ATOM 686 C C . ILE A 1 90 ? -1.875 1.964 1.858 1.00 84.00 90 ILE A C 1
ATOM 688 O O . ILE A 1 90 ? -1.783 1.834 0.639 1.00 84.00 90 ILE A O 1
ATOM 692 N N . ARG A 1 91 ? -0.837 1.772 2.678 1.00 83.88 91 ARG A N 1
ATOM 693 C CA . ARG A 1 91 ? 0.479 1.296 2.235 1.00 83.88 91 ARG A CA 1
ATOM 694 C C . ARG A 1 91 ? 0.511 -0.227 2.253 1.00 83.88 91 ARG A C 1
ATOM 696 O O . ARG A 1 91 ? 0.252 -0.851 3.287 1.00 83.88 91 ARG A O 1
ATOM 703 N N . LEU A 1 92 ? 0.862 -0.799 1.108 1.00 84.75 92 LEU A N 1
ATOM 704 C CA . LEU A 1 92 ? 0.951 -2.234 0.878 1.00 84.75 92 LEU A CA 1
ATOM 705 C C . LEU A 1 92 ? 2.397 -2.636 0.577 1.00 84.75 92 LEU A C 1
ATOM 707 O O . LEU A 1 92 ? 3.133 -1.880 -0.053 1.00 84.75 92 LEU A O 1
ATOM 711 N N . ILE A 1 93 ? 2.787 -3.841 0.986 1.00 82.31 93 ILE A N 1
ATOM 712 C CA . ILE A 1 93 ? 4.072 -4.458 0.636 1.00 82.31 93 ILE A CA 1
ATOM 713 C C . ILE A 1 93 ? 3.840 -5.892 0.168 1.00 82.31 93 ILE A C 1
ATOM 715 O O . ILE A 1 93 ? 3.025 -6.609 0.742 1.00 82.31 93 ILE A O 1
ATOM 719 N N . THR A 1 94 ? 4.542 -6.329 -0.871 1.00 81.88 94 THR A N 1
ATOM 720 C CA . THR A 1 94 ? 4.552 -7.738 -1.282 1.00 81.88 94 THR A CA 1
ATOM 721 C C . THR A 1 94 ? 5.921 -8.346 -1.018 1.00 81.88 94 THR A C 1
ATOM 723 O O . THR A 1 94 ? 6.932 -7.644 -1.040 1.00 81.88 94 THR A O 1
ATOM 726 N N . GLN A 1 95 ? 5.937 -9.644 -0.724 1.00 79.00 95 GLN A N 1
ATOM 727 C CA . GLN A 1 95 ? 7.167 -10.435 -0.685 1.00 79.00 95 GLN A CA 1
ATOM 728 C C . GLN A 1 95 ? 7.471 -11.079 -2.040 1.00 79.00 95 GLN A C 1
ATOM 730 O O . GLN A 1 95 ? 8.570 -11.597 -2.231 1.00 79.00 95 GLN A O 1
ATOM 735 N N . ASP A 1 96 ? 6.524 -11.028 -2.981 1.00 84.75 96 ASP A N 1
ATOM 736 C CA . ASP A 1 96 ? 6.761 -11.489 -4.338 1.00 84.75 96 ASP A CA 1
ATOM 737 C C . ASP A 1 96 ? 7.833 -10.607 -4.981 1.00 84.75 96 ASP A C 1
ATOM 739 O O . ASP A 1 96 ? 7.797 -9.375 -4.896 1.00 84.75 96 ASP A O 1
ATOM 743 N N . SER A 1 97 ? 8.794 -11.239 -5.652 1.00 85.31 97 SER A N 1
ATOM 744 C CA . SER A 1 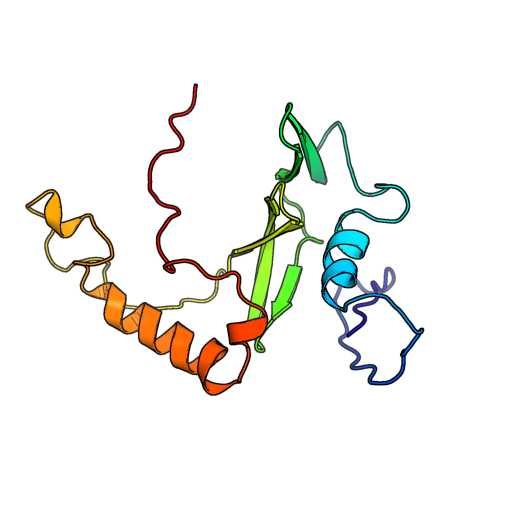97 ? 9.805 -10.503 -6.403 1.00 85.31 97 SER A CA 1
ATOM 745 C C . SER A 1 97 ? 9.140 -9.703 -7.527 1.00 85.31 97 SER A C 1
ATOM 747 O O . SER A 1 97 ? 8.424 -10.248 -8.371 1.00 85.31 97 SER A O 1
ATOM 749 N N . VAL A 1 98 ? 9.387 -8.392 -7.539 1.00 81.50 98 VAL A N 1
ATOM 750 C CA . VAL A 1 98 ? 8.943 -7.480 -8.608 1.00 81.50 98 VAL A CA 1
ATOM 751 C C . VAL A 1 98 ? 10.006 -7.303 -9.696 1.00 81.50 98 VAL A C 1
ATOM 753 O O . VAL A 1 98 ? 9.693 -6.897 -10.811 1.00 81.50 98 VAL A O 1
ATOM 756 N N . ALA A 1 99 ? 11.260 -7.629 -9.377 1.00 86.12 99 ALA A N 1
ATOM 757 C CA . ALA A 1 99 ? 12.407 -7.588 -10.272 1.00 86.12 99 ALA A CA 1
ATOM 758 C C . ALA A 1 99 ? 13.519 -8.512 -9.747 1.00 86.12 99 ALA A C 1
ATOM 760 O O . ALA A 1 99 ? 13.696 -8.665 -8.538 1.00 86.12 99 ALA A O 1
ATOM 761 N N . SER A 1 100 ? 14.292 -9.094 -10.664 1.00 87.19 100 SER A N 1
ATOM 762 C CA . SER A 1 100 ? 15.455 -9.949 -10.371 1.00 87.19 100 SER A CA 1
ATOM 763 C C . SER A 1 100 ? 16.804 -9.247 -10.583 1.00 87.19 100 SER A C 1
ATOM 765 O O . SER A 1 10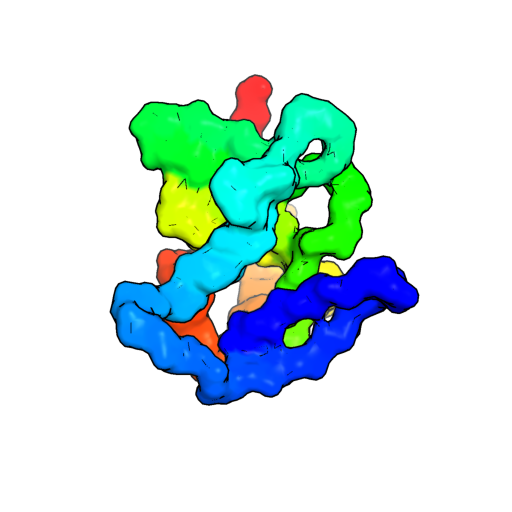0 ? 17.857 -9.836 -10.348 1.00 87.19 100 SER A O 1
ATOM 767 N N . GLN A 1 101 ? 16.778 -8.001 -11.058 1.00 84.81 101 GLN A N 1
ATOM 768 C CA . GLN A 1 101 ? 17.964 -7.199 -11.356 1.00 84.81 101 GLN A CA 1
ATOM 769 C C . GLN A 1 101 ? 18.517 -6.564 -10.074 1.00 84.81 101 GLN A C 1
ATOM 771 O O . GLN A 1 101 ? 17.780 -6.334 -9.114 1.00 84.81 101 GLN A O 1
ATOM 776 N N . LYS A 1 102 ? 19.820 -6.263 -10.054 1.00 86.50 102 LYS A N 1
ATOM 777 C CA . LYS A 1 102 ? 20.414 -5.441 -8.988 1.00 86.50 102 LYS A CA 1
ATOM 778 C C . LYS A 1 102 ? 19.848 -4.024 -9.059 1.00 86.50 102 LYS A C 1
ATOM 780 O O . LYS A 1 102 ? 19.463 -3.587 -10.137 1.00 86.50 102 LYS A O 1
ATOM 785 N N . PHE A 1 103 ? 19.863 -3.302 -7.934 1.00 85.50 103 PHE A N 1
ATOM 786 C CA . PHE A 1 103 ? 19.514 -1.877 -7.926 1.00 85.50 103 PHE A CA 1
ATOM 787 C C . PHE A 1 103 ? 20.374 -1.100 -8.933 1.00 85.50 103 PHE A C 1
ATOM 789 O O . PHE A 1 103 ? 19.830 -0.424 -9.798 1.00 85.50 103 PHE A O 1
ATOM 796 N N . ASN A 1 104 ? 21.695 -1.297 -8.861 1.00 85.19 104 ASN A N 1
ATOM 797 C CA . ASN A 1 104 ? 22.673 -0.909 -9.872 1.00 85.19 104 ASN A CA 1
ATOM 798 C C . ASN A 1 104 ? 23.836 -1.909 -9.910 1.00 85.19 104 ASN A C 1
ATOM 800 O O . ASN A 1 104 ? 24.169 -2.530 -8.893 1.00 85.19 104 ASN A O 1
ATOM 804 N N . SER A 1 105 ? 24.471 -2.057 -11.070 1.00 88.00 105 SER A N 1
ATOM 805 C CA . SER A 1 105 ? 25.693 -2.844 -11.246 1.00 88.00 105 SER A CA 1
ATOM 806 C C . SER A 1 105 ? 26.902 -2.208 -10.548 1.00 88.00 105 SER A C 1
ATOM 808 O O . SER A 1 105 ? 27.728 -2.927 -9.979 1.00 88.00 105 SER A O 1
ATOM 810 N N . THR A 1 106 ? 26.949 -0.873 -10.514 1.00 82.06 106 THR A N 1
ATOM 811 C CA . THR A 1 106 ? 27.926 -0.051 -9.792 1.00 82.06 106 THR A CA 1
ATOM 812 C C . THR A 1 106 ? 27.230 1.064 -9.013 1.00 82.06 106 THR A C 1
ATOM 814 O O . THR A 1 106 ? 26.194 1.580 -9.416 1.00 82.06 106 THR A O 1
ATOM 817 N N . SER A 1 107 ? 27.772 1.449 -7.860 1.00 77.12 107 SER A N 1
ATOM 818 C CA . SER A 1 107 ? 27.269 2.595 -7.087 1.00 77.12 107 SER A CA 1
ATOM 819 C C . SER A 1 107 ? 28.452 3.312 -6.460 1.00 77.12 107 SER A C 1
ATOM 821 O O . SER A 1 107 ? 28.806 3.103 -5.305 1.00 77.12 107 SER A O 1
ATOM 823 N N . THR A 1 108 ? 29.133 4.080 -7.298 1.00 82.00 108 THR A N 1
ATOM 824 C CA . THR A 1 108 ? 30.347 4.833 -6.971 1.00 82.00 108 THR A CA 1
ATOM 825 C C . THR A 1 108 ? 30.051 6.296 -6.659 1.00 82.00 108 THR A C 1
ATOM 827 O O . THR A 1 108 ? 30.865 6.966 -6.026 1.00 82.00 108 THR A O 1
ATOM 830 N N . THR A 1 109 ? 28.880 6.791 -7.063 1.00 85.56 109 THR A N 1
ATOM 831 C CA . THR A 1 109 ? 28.445 8.167 -6.826 1.00 85.56 109 THR A CA 1
ATOM 832 C C . THR A 1 109 ? 27.101 8.214 -6.112 1.00 85.56 109 THR A C 1
ATOM 834 O O . THR A 1 109 ? 26.264 7.323 -6.246 1.00 85.56 109 THR A O 1
ATOM 837 N N . TYR A 1 110 ? 26.859 9.305 -5.384 1.00 82.44 110 TYR A N 1
ATOM 838 C CA . TYR A 1 110 ? 25.578 9.544 -4.717 1.00 82.44 110 TYR A CA 1
ATOM 839 C C . TYR A 1 110 ? 24.397 9.560 -5.704 1.00 82.44 110 TYR A C 1
ATOM 841 O O . TYR A 1 110 ? 23.311 9.088 -5.384 1.00 82.44 110 TYR A O 1
ATOM 849 N N . ASN A 1 111 ? 24.623 10.015 -6.941 1.00 82.44 111 ASN A N 1
ATOM 850 C CA . ASN A 1 111 ? 23.586 10.050 -7.970 1.00 82.44 111 ASN A CA 1
ATOM 851 C C . ASN A 1 111 ? 23.051 8.657 -8.343 1.00 82.44 111 ASN A C 1
ATOM 853 O O . ASN A 1 111 ? 21.884 8.539 -8.711 1.00 82.44 111 ASN A O 1
ATOM 857 N N . GLU A 1 112 ? 23.865 7.609 -8.224 1.00 76.75 112 GLU A N 1
ATOM 858 C CA . GLU A 1 112 ? 23.465 6.220 -8.487 1.00 76.75 112 GLU A CA 1
ATOM 859 C C . GLU A 1 112 ? 22.660 5.618 -7.322 1.00 76.75 112 GLU A C 1
ATOM 861 O O . GLU A 1 112 ? 22.152 4.511 -7.433 1.00 76.75 112 GLU A O 1
ATOM 866 N N . MET A 1 113 ? 22.501 6.315 -6.194 1.00 76.81 113 MET A N 1
ATOM 867 C CA . MET A 1 113 ? 21.660 5.839 -5.087 1.00 76.81 113 MET A CA 1
ATOM 868 C C . MET A 1 113 ? 20.176 6.177 -5.291 1.00 76.81 113 MET A C 1
ATOM 870 O O . MET A 1 113 ? 19.311 5.593 -4.640 1.00 76.81 113 MET A O 1
ATOM 874 N N . TYR A 1 114 ? 19.865 7.092 -6.212 1.00 78.88 114 TYR A N 1
ATOM 875 C CA . TYR A 1 114 ? 18.493 7.452 -6.549 1.00 78.88 114 TYR A CA 1
ATOM 876 C C . TYR A 1 114 ? 17.856 6.411 -7.461 1.00 78.88 114 TYR A C 1
ATOM 878 O O . TYR A 1 114 ? 18.405 6.060 -8.504 1.00 78.88 114 TYR A O 1
ATOM 886 N N . TYR A 1 115 ? 16.631 5.992 -7.141 1.00 80.19 115 TYR A N 1
ATOM 887 C CA . TYR A 1 115 ? 15.882 5.062 -7.990 1.00 80.19 115 TYR A CA 1
ATOM 888 C C . TYR A 1 115 ? 15.685 5.582 -9.414 1.00 80.19 115 TYR A C 1
ATOM 890 O O . TYR A 1 115 ? 15.719 4.801 -10.359 1.00 80.19 115 TYR A O 1
ATOM 898 N N . THR A 1 116 ? 15.485 6.890 -9.599 1.00 82.88 116 THR A N 1
ATOM 899 C CA . THR A 1 116 ? 15.301 7.478 -10.937 1.00 82.88 116 THR A CA 1
ATOM 900 C C . THR A 1 116 ? 16.486 7.210 -11.860 1.00 82.88 116 THR A C 1
ATOM 902 O O . THR A 1 116 ? 16.295 7.130 -13.070 1.00 82.88 116 THR A O 1
ATOM 905 N N . ASN A 1 117 ? 17.673 7.024 -11.279 1.00 83.69 117 ASN A N 1
ATOM 906 C CA . ASN A 1 117 ? 18.927 6.752 -11.972 1.00 83.69 117 ASN A CA 1
ATOM 907 C C . ASN A 1 117 ? 19.344 5.276 -11.856 1.00 83.69 117 ASN A C 1
ATOM 909 O O . ASN A 1 117 ? 20.474 4.937 -12.191 1.00 83.69 117 ASN A O 1
ATOM 913 N N . SER A 1 118 ? 18.467 4.414 -11.335 1.00 84.25 118 SER A N 1
ATOM 914 C CA . SER A 1 118 ? 18.777 3.010 -11.080 1.00 84.25 118 SER A CA 1
ATOM 915 C C . SER A 1 118 ? 18.505 2.123 -12.294 1.00 84.25 118 SER A C 1
ATOM 917 O O . SER A 1 118 ? 17.531 2.325 -13.022 1.00 84.25 118 SER A O 1
ATOM 919 N N . GLU A 1 119 ? 19.323 1.091 -12.482 1.00 88.00 119 GLU A N 1
ATOM 920 C CA . GLU A 1 119 ? 19.117 0.050 -13.492 1.00 88.00 119 GLU A CA 1
ATOM 921 C C . GLU A 1 119 ? 17.817 -0.729 -13.232 1.00 88.00 119 GLU A C 1
ATOM 923 O O . GLU A 1 119 ? 17.084 -1.059 -14.167 1.00 88.00 119 GLU A O 1
ATOM 928 N N . ILE A 1 120 ? 17.472 -0.958 -11.957 1.00 87.62 120 ILE A N 1
ATOM 929 C CA . ILE A 1 120 ? 16.261 -1.701 -11.571 1.00 87.62 120 ILE A CA 1
ATOM 930 C C . ILE A 1 120 ? 14.956 -0.977 -11.931 1.00 87.62 120 ILE A C 1
ATOM 932 O O . ILE A 1 120 ? 13.915 -1.628 -12.063 1.00 87.62 120 ILE A O 1
ATOM 936 N N . LYS A 1 121 ? 14.990 0.351 -12.116 1.00 84.81 121 LYS A N 1
ATOM 937 C CA . LYS A 1 121 ? 13.810 1.187 -12.392 1.00 84.81 121 LYS A CA 1
ATOM 938 C C . LYS A 1 121 ? 12.950 0.626 -13.515 1.00 84.81 121 LYS A C 1
ATOM 940 O O . LYS A 1 121 ? 11.747 0.457 -13.340 1.00 84.81 121 LYS A O 1
ATOM 945 N N . THR A 1 122 ? 13.569 0.304 -14.648 1.00 90.44 122 THR A N 1
ATOM 946 C CA . THR A 1 122 ? 12.857 -0.197 -15.832 1.00 90.44 122 THR A CA 1
ATOM 947 C C . THR A 1 122 ? 12.117 -1.499 -15.525 1.00 90.44 122 THR A C 1
ATOM 949 O O . THR A 1 122 ? 10.985 -1.695 -15.962 1.00 90.44 122 THR A O 1
ATOM 952 N N . ALA A 1 123 ? 12.727 -2.389 -14.740 1.00 88.69 123 ALA A N 1
ATOM 953 C CA . ALA A 1 123 ? 12.118 -3.657 -14.354 1.00 88.69 123 ALA A CA 1
ATOM 954 C C . ALA A 1 123 ? 10.879 -3.448 -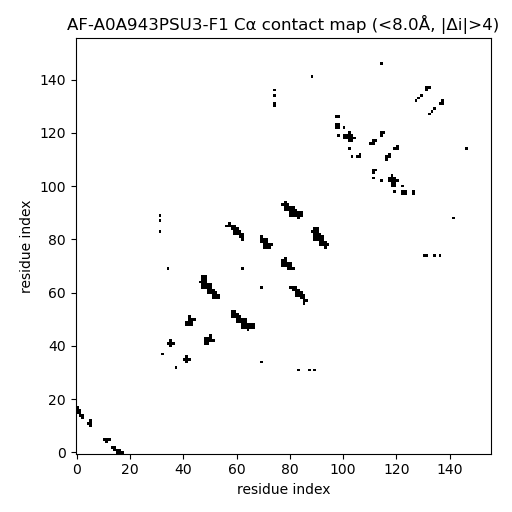13.474 1.00 88.69 123 ALA A C 1
ATOM 956 O O . ALA A 1 123 ? 9.825 -4.030 -13.735 1.00 88.69 123 ALA A O 1
ATOM 957 N N . VAL A 1 124 ? 10.999 -2.583 -12.464 1.00 85.56 124 VAL A N 1
ATOM 958 C CA . VAL A 1 124 ? 9.913 -2.268 -11.527 1.00 85.56 124 VAL A CA 1
ATOM 959 C C . VAL A 1 124 ? 8.771 -1.538 -12.236 1.00 85.56 1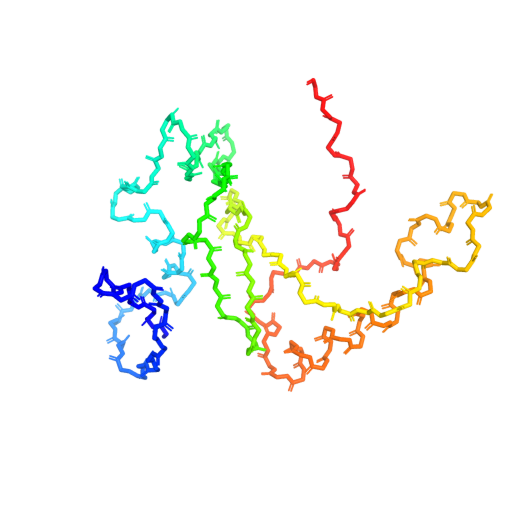24 VAL A C 1
ATOM 961 O O . VAL A 1 124 ? 7.608 -1.877 -12.026 1.00 85.56 124 VAL A O 1
ATOM 964 N N . GLU A 1 125 ? 9.075 -0.591 -13.124 1.00 87.25 125 GLU A N 1
ATOM 965 C CA . GLU A 1 125 ? 8.062 0.122 -13.910 1.00 87.25 125 GLU A CA 1
ATOM 966 C C . GLU A 1 125 ? 7.333 -0.801 -14.890 1.00 87.25 125 GLU A C 1
ATOM 968 O O . GLU A 1 125 ? 6.109 -0.734 -14.990 1.00 87.25 125 GLU A O 1
ATOM 973 N N . ASN A 1 126 ? 8.038 -1.725 -15.549 1.00 92.06 126 ASN A N 1
ATOM 974 C CA . ASN A 1 126 ? 7.405 -2.729 -16.407 1.00 92.06 126 ASN A CA 1
ATOM 975 C C . ASN A 1 126 ? 6.500 -3.674 -15.611 1.00 92.06 126 ASN A C 1
ATOM 977 O O . ASN A 1 126 ? 5.399 -4.007 -16.063 1.00 92.06 126 ASN A O 1
ATOM 981 N N . TRP A 1 127 ? 6.936 -4.094 -14.421 1.00 90.81 127 TRP A N 1
ATOM 982 C CA . TRP A 1 127 ? 6.105 -4.891 -13.526 1.00 90.81 127 TRP A CA 1
ATOM 983 C C . TRP A 1 127 ? 4.845 -4.124 -13.120 1.00 90.81 127 TRP A C 1
ATOM 985 O O . TRP A 1 127 ? 3.749 -4.683 -13.201 1.00 90.81 127 TRP A O 1
ATOM 995 N N . TYR A 1 128 ? 4.983 -2.849 -12.739 1.00 87.75 128 TYR A N 1
ATOM 996 C CA . TYR A 1 128 ? 3.855 -1.996 -12.368 1.00 87.75 128 TYR A CA 1
ATOM 997 C C . TYR A 1 128 ? 2.888 -1.843 -13.538 1.00 87.75 128 TYR A C 1
ATOM 999 O O . TYR A 1 128 ? 1.704 -2.135 -13.395 1.00 87.75 128 TYR A O 1
ATOM 1007 N N . LYS A 1 129 ? 3.397 -1.494 -14.722 1.00 88.38 129 LYS A N 1
ATOM 1008 C CA . LYS A 1 129 ? 2.579 -1.339 -15.923 1.00 88.38 129 LYS A CA 1
ATOM 1009 C C . LYS A 1 129 ? 1.801 -2.619 -16.238 1.00 88.38 129 LYS A C 1
ATOM 1011 O O . LYS A 1 129 ? 0.589 -2.574 -16.384 1.00 88.38 129 LYS A O 1
ATOM 1016 N N . THR A 1 130 ? 2.477 -3.766 -16.262 1.00 94.38 130 THR A N 1
ATOM 1017 C CA . THR A 1 130 ? 1.865 -5.059 -16.618 1.00 94.38 130 THR A CA 1
ATOM 1018 C C . THR A 1 130 ? 0.800 -5.499 -15.614 1.00 94.38 130 THR A C 1
ATOM 1020 O O . THR A 1 130 ? -0.221 -6.075 -15.985 1.00 94.38 130 THR A O 1
ATOM 1023 N N . ASN A 1 131 ? 1.048 -5.289 -14.320 1.00 86.12 131 ASN A N 1
ATOM 1024 C CA . ASN A 1 131 ? 0.196 -5.848 -13.273 1.00 86.12 131 ASN A CA 1
ATOM 1025 C C . ASN A 1 131 ? -0.862 -4.870 -12.767 1.00 86.12 131 ASN A C 1
ATOM 1027 O O . ASN A 1 131 ? -1.895 -5.325 -12.288 1.00 86.12 131 ASN A O 1
ATOM 1031 N N . ILE A 1 132 ? -0.622 -3.565 -12.863 1.00 83.62 132 ILE A N 1
ATOM 1032 C CA . ILE A 1 132 ? -1.507 -2.519 -12.349 1.00 83.62 132 ILE A CA 1
ATOM 1033 C C . ILE A 1 132 ? -2.140 -1.760 -13.514 1.00 83.62 132 ILE A C 1
ATOM 1035 O O . ILE A 1 132 ? -3.359 -1.823 -13.679 1.00 83.62 132 ILE A O 1
ATOM 1039 N N . THR A 1 133 ? -1.327 -1.101 -14.344 1.00 86.38 133 THR A N 1
ATOM 1040 C CA . THR A 1 133 ? -1.827 -0.174 -15.370 1.00 86.38 133 THR A CA 1
ATOM 1041 C C . THR A 1 133 ? -2.604 -0.868 -16.479 1.00 86.38 133 THR A C 1
ATOM 1043 O O . THR A 1 133 ? -3.760 -0.547 -16.735 1.00 86.38 133 THR A O 1
ATOM 1046 N N . ASP A 1 134 ? -2.020 -1.895 -17.090 1.00 91.62 134 ASP A N 1
ATOM 1047 C CA . ASP A 1 134 ? -2.624 -2.627 -18.211 1.00 91.62 134 ASP A CA 1
ATOM 1048 C C . ASP A 1 134 ? -3.855 -3.437 -17.787 1.00 91.62 134 ASP A C 1
ATOM 1050 O O . ASP A 1 134 ? -4.662 -3.839 -18.622 1.00 91.62 134 ASP A O 1
ATOM 1054 N N . LYS A 1 135 ? -4.034 -3.631 -16.475 1.00 88.12 135 LYS A N 1
ATOM 1055 C CA . LYS A 1 135 ? -5.233 -4.223 -15.878 1.00 88.12 135 LYS A CA 1
ATOM 1056 C C . LYS A 1 135 ? -6.273 -3.184 -15.428 1.00 88.12 135 LYS A C 1
ATOM 1058 O O . LYS A 1 135 ? -7.307 -3.567 -14.887 1.00 88.12 135 LYS A O 1
ATOM 1063 N N . GLY A 1 136 ? -6.022 -1.889 -15.634 1.00 87.81 136 GLY A N 1
ATOM 1064 C CA . GLY A 1 136 ? -6.954 -0.802 -15.327 1.00 87.81 136 GLY A CA 1
ATOM 1065 C C . GLY A 1 136 ? -7.055 -0.437 -13.843 1.00 87.81 136 GLY A C 1
ATOM 1066 O O . GLY A 1 136 ? -8.068 0.119 -13.417 1.00 87.81 136 GLY A O 1
ATOM 1067 N N . PHE A 1 137 ? -6.037 -0.748 -13.034 1.00 82.50 137 PHE A N 1
ATOM 1068 C CA . PHE A 1 137 ? -6.051 -0.485 -11.591 1.00 82.50 137 PHE A CA 1
ATOM 1069 C C . PHE A 1 137 ? -5.446 0.869 -11.179 1.00 82.50 137 PHE A C 1
ATOM 1071 O O . PHE A 1 137 ? -5.451 1.162 -9.984 1.00 82.50 137 PHE A O 1
ATOM 1078 N N . ASP A 1 138 ? -4.971 1.721 -12.099 1.00 76.31 138 ASP A N 1
ATOM 1079 C CA . ASP A 1 138 ? -4.327 3.001 -11.733 1.00 76.31 138 ASP A CA 1
ATOM 1080 C C . ASP A 1 138 ? -5.235 3.907 -10.900 1.00 76.31 138 ASP A C 1
ATOM 1082 O O . ASP A 1 138 ? -4.784 4.513 -9.936 1.00 76.31 138 ASP A O 1
ATOM 1086 N N . GLY A 1 139 ? -6.541 3.932 -11.191 1.00 75.44 139 GLY A N 1
ATOM 1087 C CA . GLY A 1 139 ? -7.522 4.702 -10.416 1.00 75.44 139 GLY A CA 1
ATOM 1088 C C . GLY A 1 139 ? -7.767 4.179 -8.992 1.00 75.44 139 GLY A C 1
ATOM 1089 O O . GLY A 1 139 ? -8.619 4.712 -8.287 1.00 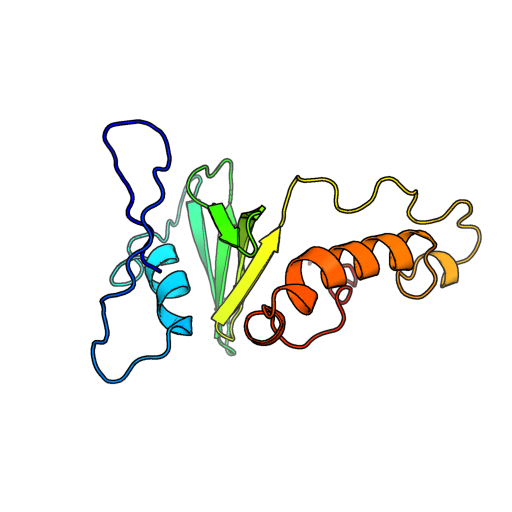75.44 139 GLY A O 1
ATOM 1090 N N . LYS A 1 140 ? -7.085 3.103 -8.580 1.00 77.44 140 LYS A N 1
ATOM 1091 C CA . LYS A 1 140 ? -7.101 2.535 -7.221 1.00 77.44 140 LYS A CA 1
ATOM 1092 C C . LYS A 1 140 ? -5.768 2.709 -6.494 1.00 77.44 140 LYS A C 1
ATOM 1094 O O . LYS A 1 140 ? -5.664 2.316 -5.334 1.00 77.44 140 LYS A O 1
ATOM 1099 N N . VAL A 1 141 ? -4.765 3.275 -7.160 1.00 75.50 141 VAL A N 1
ATOM 1100 C CA . VAL A 1 141 ? -3.459 3.583 -6.584 1.00 75.50 141 VAL A CA 1
ATOM 1101 C C . VAL A 1 141 ? -3.376 5.091 -6.383 1.00 75.50 141 VAL A C 1
ATOM 1103 O O . VAL A 1 141 ? -3.744 5.865 -7.262 1.00 75.50 141 VAL A O 1
ATOM 1106 N N . ALA A 1 142 ? -2.918 5.518 -5.207 1.00 69.44 142 ALA A N 1
ATOM 1107 C CA . ALA A 1 142 ? -2.732 6.937 -4.934 1.00 69.44 142 ALA A CA 1
ATOM 1108 C C . ALA A 1 142 ? -1.727 7.538 -5.928 1.00 69.44 142 ALA A C 1
ATOM 1110 O O . ALA A 1 142 ? -0.676 6.950 -6.194 1.00 69.44 142 ALA A O 1
ATOM 1111 N N . SER A 1 143 ? -2.041 8.716 -6.467 1.00 52.72 143 SER A N 1
ATOM 1112 C CA . SER A 1 143 ? -1.151 9.421 -7.385 1.00 52.72 143 SER A CA 1
ATOM 1113 C C . SER A 1 143 ? 0.120 9.851 -6.652 1.00 52.72 143 SER A C 1
ATOM 1115 O O . SER A 1 143 ? 0.076 10.687 -5.751 1.00 52.72 143 SER A O 1
ATOM 1117 N N . GLY A 1 144 ? 1.253 9.288 -7.053 1.00 52.03 144 GLY A N 1
ATOM 1118 C CA . GLY A 1 144 ? 2.575 9.616 -6.539 1.00 52.03 144 GLY A CA 1
ATOM 1119 C C . GLY A 1 144 ? 3.632 8.830 -7.304 1.00 52.03 144 GLY A C 1
ATOM 1120 O O . GLY A 1 144 ? 3.364 7.743 -7.815 1.00 52.03 144 GLY A O 1
ATOM 1121 N N . THR A 1 145 ? 4.839 9.373 -7.421 1.00 40.19 145 THR A N 1
ATOM 1122 C CA . THR A 1 145 ? 5.968 8.631 -7.993 1.00 40.19 145 THR A CA 1
ATOM 1123 C C . THR A 1 145 ? 6.210 7.396 -7.117 1.00 40.19 145 THR A C 1
ATOM 1125 O O . THR A 1 145 ? 6.312 7.544 -5.900 1.00 40.19 145 THR A O 1
ATOM 1128 N N . ILE A 1 146 ? 6.334 6.202 -7.718 1.00 45.91 146 ILE A N 1
ATOM 1129 C CA . ILE A 1 146 ? 6.489 4.860 -7.090 1.00 45.91 146 ILE A CA 1
ATOM 1130 C C . ILE A 1 146 ? 7.637 4.775 -6.041 1.00 45.91 146 ILE A C 1
ATOM 1132 O O . ILE A 1 146 ? 7.838 3.755 -5.392 1.00 45.91 146 ILE A O 1
ATOM 1136 N N . VAL A 1 147 ? 8.372 5.863 -5.807 1.00 38.19 147 VAL A N 1
ATOM 1137 C CA . VAL A 1 147 ? 9.663 5.899 -5.120 1.00 38.19 147 VAL A CA 1
ATOM 1138 C C . VAL A 1 147 ? 9.782 6.927 -3.999 1.00 38.19 147 VAL A C 1
ATOM 1140 O O . VAL A 1 147 ? 10.870 7.116 -3.463 1.00 38.19 147 VAL A O 1
ATOM 1143 N N . GLN A 1 148 ? 8.721 7.613 -3.582 1.00 30.33 148 GLN A N 1
ATOM 1144 C CA . GLN A 1 148 ? 8.921 8.637 -2.546 1.00 30.33 148 GLN A CA 1
ATOM 1145 C C . GLN A 1 148 ? 9.087 8.079 -1.115 1.00 30.33 148 GLN A C 1
ATOM 1147 O O . GLN A 1 148 ? 9.046 8.830 -0.150 1.00 30.33 148 GLN A O 1
ATOM 1152 N N . GLN A 1 149 ? 9.294 6.769 -0.941 1.00 37.16 149 GLN A N 1
ATOM 1153 C CA . GLN A 1 149 ? 9.475 6.148 0.377 1.00 37.16 149 GLN A CA 1
ATOM 1154 C C . GLN A 1 149 ? 10.757 5.318 0.482 1.00 37.16 149 GLN A C 1
ATOM 1156 O O . GLN A 1 149 ? 10.741 4.181 0.936 1.00 37.16 149 GLN A O 1
ATOM 1161 N N . MET A 1 150 ? 11.888 5.903 0.100 1.00 33.66 150 MET A N 1
ATOM 1162 C CA . MET A 1 150 ? 13.164 5.622 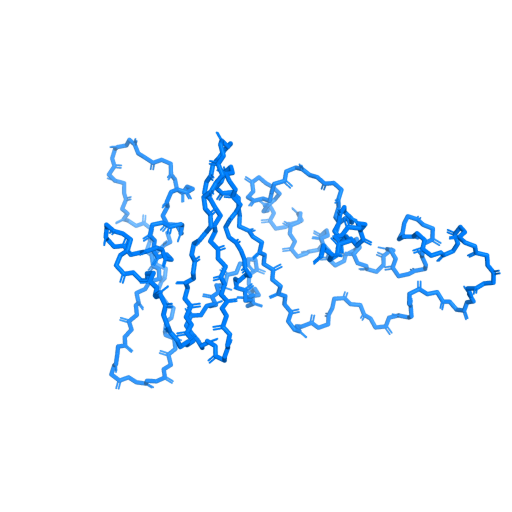0.775 1.00 33.66 150 MET A CA 1
ATOM 1163 C C . MET A 1 150 ? 13.908 6.915 1.130 1.00 33.66 150 MET A C 1
ATOM 1165 O O . MET A 1 150 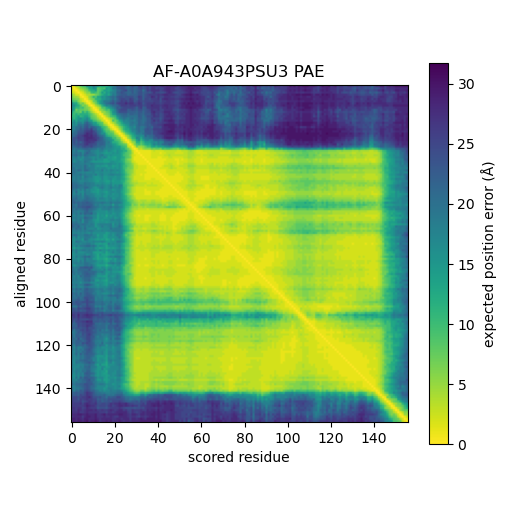? 15.121 6.907 1.308 1.00 33.66 150 MET A O 1
ATOM 1169 N N . GLU A 1 151 ? 13.194 8.033 1.271 1.00 31.05 151 GLU A N 1
ATOM 1170 C CA . GLU A 1 151 ? 13.792 9.276 1.748 1.00 31.05 151 GLU A CA 1
ATOM 1171 C C . GLU A 1 151 ? 13.284 9.605 3.157 1.00 31.05 151 GLU A C 1
ATOM 1173 O O . GLU A 1 151 ? 12.197 10.129 3.370 1.00 31.05 151 GLU A O 1
ATOM 1178 N N . THR A 1 152 ? 14.157 9.289 4.115 1.00 31.64 152 THR A N 1
ATOM 1179 C CA . THR A 1 152 ? 14.360 9.997 5.385 1.00 31.64 152 THR A CA 1
ATOM 1180 C C . THR A 1 152 ? 13.212 10.012 6.406 1.00 31.64 152 THR A C 1
ATOM 1182 O O . THR A 1 152 ? 12.711 11.069 6.775 1.00 31.64 152 THR A O 1
ATOM 1185 N N . GLU A 1 153 ? 12.917 8.872 7.035 1.00 29.77 153 GLU A N 1
ATOM 1186 C CA . GLU A 1 153 ? 12.544 8.912 8.458 1.00 29.77 153 GLU A CA 1
ATOM 1187 C C . GLU A 1 153 ? 13.844 8.882 9.275 1.00 29.77 153 GLU A C 1
ATOM 1189 O O . GLU A 1 153 ? 14.399 7.825 9.576 1.00 29.77 153 GLU A O 1
ATOM 1194 N N . LYS A 1 154 ? 14.379 10.069 9.603 1.00 32.22 154 LYS A N 1
ATOM 1195 C CA . LYS A 1 154 ? 15.301 10.180 10.737 1.00 32.22 154 LYS A CA 1
ATOM 1196 C C . LYS A 1 154 ? 14.505 9.769 11.969 1.00 32.22 154 LYS A C 1
ATOM 1198 O O . LYS A 1 154 ? 13.596 10.481 12.386 1.00 32.22 154 LYS A O 1
ATOM 1203 N N . VAL A 1 155 ? 14.849 8.603 12.501 1.00 32.47 155 VAL A N 1
ATOM 1204 C CA . VAL A 1 155 ? 14.541 8.206 13.871 1.00 32.47 155 VAL A CA 1
ATOM 1205 C C . VAL A 1 155 ? 14.971 9.370 14.770 1.00 32.47 155 VAL A C 1
ATOM 1207 O O . VAL A 1 155 ? 16.143 9.750 14.754 1.00 32.47 155 VAL A O 1
ATOM 1210 N N . LEU A 1 156 ? 14.000 9.993 15.441 1.00 35.28 156 LEU A N 1
ATOM 1211 C CA . LEU A 1 156 ? 14.259 10.853 16.596 1.00 35.28 156 LEU A CA 1
ATOM 1212 C C . LEU A 1 156 ? 14.712 9.984 17.768 1.00 35.28 156 LEU A C 1
ATOM 1214 O O . LEU A 1 156 ? 14.114 8.895 17.937 1.00 35.28 156 LEU A O 1
#

Secondary structure (DSSP, 8-state):
------TTSSS-----------TT--TTHHHHHHHH-GGGTTB-SSSSEEEEEEETTEEEEEEESS-SS-EEEETTEEEEEEEE-TTS-EEEE--S-S--S-S-S---SGGGGSGGG-THHHHHHHHHIIIIITTT-GGGS-SS-TTTTSS-----

Nearest PDB structures (foldseek):
  6i52-assembly1_B  TM=2.390E-01  e=8.899E+00  Saccharomyces cerevisiae S288C
  7t5q-assembly1_I  TM=1.747E-01  e=9.478E+00  Homo sapiens

Foldseek 3Di:
DDFDDDPPPPDGDDDDDPDDDDPDDDPLVRVVCVQLDDVSVQADDDDWGKHWDDDPQAIKIATDDPDDPQWDQDLNAIWGWGMQDRVRDTDTHDPDDQDPDDQAPDDPDPVSVDSVNGPCVVSNVVSCCVRAVVVPNPVVHPDDDPPPPPPDPPDD

Radius of gyration: 18.27 Å; Cα contacts (8 Å, |Δi|>4): 161; chains: 1; bounding box: 57×41×42 Å